Protein AF-A0A0F9IXF4-F1 (afdb_monomer_lite)

Secondary structure (DSSP, 8-state):
-HHHHHHHHHHHHHHHHHHHHHHIIIIIHHHHHHHHHHHHHTTS-------PPPPHHHHHHHHHHHHTTHHHH------SSTTHHHHHSSPPPTTTTTT-SS----S--SS---TT-TTTS-HHHHHHHHH-

InterPro domains:
  IPR003468 Cytochrome c oxidase, monohaem subunit/FixO [PF02433] (18-131)
  IPR036909 Cytochrome c-like domain superfamily [G3DSA:1.10.760.10] (47-132)
  IPR036909 Cytochrome c-like domain superfamily [SSF46626] (17-131)

Sequence (132 aa):
MLIEKYCTPFIFIAGIGFFVLAFITMCVIPSIQVRITDSTITNINEEEVSVPDYTELQKRGMRVYINEACWQCHTQFIRPVAGEEKRWGPISQAGEKSWDKPHLFGTRRVGPDLSREGGTRTDGWHYAHLYS

Radius of gyration: 26.22 Å; chains: 1; bounding box: 58×31×80 Å

pLDDT: mean 86.78, std 13.08, range [47.03, 97.44]

Structure (mmCIF, N/CA/C/O backbone):
data_AF-A0A0F9IXF4-F1
#
_entry.id   AF-A0A0F9IXF4-F1
#
loop_
_atom_site.group_PDB
_atom_site.id
_atom_site.type_symbol
_atom_site.label_atom_id
_atom_site.label_alt_id
_atom_site.label_comp_id
_atom_site.label_asym_id
_atom_site.label_entity_id
_atom_site.label_seq_id
_atom_site.pdbx_PDB_ins_code
_atom_site.Cartn_x
_atom_site.Cartn_y
_atom_site.Cartn_z
_atom_site.occupancy
_atom_site.B_iso_or_equiv
_atom_site.auth_seq_id
_atom_site.auth_comp_id
_atom_site.auth_asym_id
_atom_site.auth_atom_id
_atom_site.pdbx_PDB_model_num
ATOM 1 N N . MET A 1 1 ? 31.969 -21.508 -59.240 1.00 58.94 1 MET A N 1
ATOM 2 C CA . MET A 1 1 ? 33.152 -20.948 -58.543 1.00 58.94 1 MET A CA 1
ATOM 3 C C . MET A 1 1 ? 33.047 -19.457 -58.185 1.00 58.94 1 MET A C 1
ATOM 5 O O . MET A 1 1 ? 33.602 -19.080 -57.166 1.00 58.94 1 MET A O 1
ATOM 9 N N . LEU A 1 2 ? 32.362 -18.593 -58.956 1.00 58.91 2 LEU A N 1
ATOM 10 C CA . LEU A 1 2 ? 32.144 -17.183 -58.557 1.00 58.91 2 LEU A CA 1
ATOM 11 C C . LEU A 1 2 ? 31.059 -17.025 -57.474 1.00 58.91 2 LEU A C 1
ATOM 13 O O . LEU A 1 2 ? 31.229 -16.230 -56.562 1.00 58.91 2 LEU A O 1
ATOM 17 N N . ILE A 1 3 ? 29.994 -17.831 -57.519 1.00 62.81 3 ILE A N 1
ATOM 18 C CA . ILE A 1 3 ? 28.870 -17.760 -56.566 1.00 62.81 3 ILE A CA 1
ATOM 19 C C . ILE A 1 3 ? 29.322 -18.043 -55.122 1.00 62.81 3 ILE A C 1
ATOM 21 O O . ILE A 1 3 ? 28.994 -17.279 -54.221 1.00 62.81 3 ILE A O 1
ATOM 25 N N . GLU A 1 4 ? 30.149 -19.066 -54.892 1.00 62.50 4 GLU A N 1
ATOM 26 C CA . GLU A 1 4 ? 30.675 -19.384 -53.552 1.00 62.50 4 GLU A CA 1
ATOM 27 C C . GLU A 1 4 ? 31.606 -18.294 -52.995 1.00 62.50 4 GLU A C 1
ATOM 29 O O . GLU A 1 4 ? 31.602 -18.036 -51.794 1.00 62.50 4 GLU A O 1
ATOM 34 N N . LYS A 1 5 ? 32.357 -17.585 -53.850 1.00 68.69 5 LYS A N 1
ATOM 35 C CA . LYS A 1 5 ? 33.268 -16.518 -53.403 1.00 68.69 5 LYS A CA 1
ATOM 36 C C . LYS A 1 5 ? 32.544 -15.304 -52.822 1.00 68.69 5 LYS A C 1
ATOM 38 O O . LYS A 1 5 ? 33.118 -14.635 -51.972 1.00 68.69 5 LYS A O 1
ATOM 43 N N . TYR A 1 6 ? 31.310 -15.032 -53.247 1.00 72.81 6 TYR A N 1
ATOM 44 C CA . TYR A 1 6 ? 30.520 -13.894 -52.757 1.00 72.81 6 TYR A CA 1
ATOM 45 C C . TYR A 1 6 ? 29.415 -14.308 -51.776 1.00 72.81 6 TYR A C 1
ATOM 47 O O . TYR A 1 6 ? 29.118 -13.562 -50.849 1.00 72.81 6 TYR A O 1
ATOM 55 N N . CYS A 1 7 ? 28.846 -15.508 -51.926 1.00 73.38 7 CYS A N 1
ATOM 56 C CA . CYS A 1 7 ? 27.772 -16.008 -51.064 1.00 73.38 7 CYS A CA 1
ATOM 57 C C . CYS A 1 7 ? 28.261 -16.304 -49.636 1.00 73.38 7 CYS A C 1
ATOM 59 O O . CYS A 1 7 ? 27.633 -15.898 -48.662 1.00 73.38 7 CYS A O 1
ATOM 61 N N . THR A 1 8 ? 29.427 -16.938 -49.496 1.00 75.50 8 THR A N 1
ATOM 62 C CA . THR A 1 8 ? 29.989 -17.295 -48.184 1.00 75.50 8 THR A CA 1
ATOM 63 C C . THR A 1 8 ? 30.307 -16.069 -47.313 1.00 75.50 8 THR A C 1
ATOM 65 O O . THR A 1 8 ? 29.793 -16.002 -46.196 1.00 75.50 8 THR A O 1
ATOM 68 N N . PRO A 1 9 ? 31.069 -15.054 -47.777 1.00 80.88 9 PRO A N 1
ATOM 69 C CA . PRO A 1 9 ? 31.318 -13.862 -46.963 1.00 80.88 9 PRO A CA 1
ATOM 70 C C . PRO A 1 9 ? 30.036 -13.069 -46.682 1.00 80.88 9 PRO A C 1
ATOM 72 O O . PRO A 1 9 ? 29.896 -12.516 -45.596 1.00 80.88 9 PRO A O 1
ATOM 75 N N . PHE A 1 10 ? 29.071 -13.062 -47.608 1.00 85.69 10 PHE A N 1
ATOM 76 C CA . PHE A 1 10 ? 27.778 -12.415 -47.393 1.00 85.69 10 PHE A CA 1
ATOM 77 C C . PHE A 1 10 ? 26.982 -13.068 -46.252 1.00 85.69 10 PHE A C 1
ATOM 79 O O . PHE A 1 10 ? 26.490 -12.363 -45.372 1.00 85.69 10 PHE A O 1
ATOM 86 N N . ILE A 1 11 ? 26.910 -14.403 -46.210 1.00 86.50 11 ILE A N 1
ATOM 87 C CA . ILE A 1 11 ? 26.235 -15.141 -45.129 1.00 86.50 11 ILE A CA 1
ATOM 88 C C . ILE A 1 11 ? 26.932 -14.907 -43.783 1.00 86.50 11 ILE A C 1
ATOM 90 O O . ILE A 1 11 ? 26.256 -14.699 -42.778 1.00 86.50 11 ILE A O 1
ATOM 94 N N . PHE A 1 12 ? 28.267 -14.882 -43.751 1.00 88.62 12 PHE A N 1
ATOM 95 C CA . PHE A 1 12 ? 29.014 -14.594 -42.522 1.00 88.62 12 PHE A CA 1
ATOM 96 C C . PHE A 1 12 ? 28.763 -13.172 -42.002 1.00 88.62 12 PHE A C 1
ATOM 98 O O . PHE A 1 12 ? 28.525 -12.992 -40.809 1.00 88.62 12 PHE A O 1
ATOM 105 N N . ILE A 1 13 ? 28.759 -12.168 -42.885 1.00 90.88 13 ILE A N 1
ATOM 106 C CA . ILE A 1 13 ? 28.468 -10.774 -42.514 1.00 90.88 13 ILE A CA 1
ATOM 107 C C . ILE A 1 13 ? 27.026 -10.640 -42.015 1.00 90.88 13 ILE A C 1
ATOM 109 O O . ILE A 1 13 ? 26.793 -10.019 -40.977 1.00 90.88 13 ILE A O 1
ATOM 113 N N . ALA A 1 14 ? 26.065 -11.259 -42.705 1.00 91.19 14 ALA A N 1
ATOM 114 C CA . ALA A 1 14 ? 24.672 -11.273 -42.273 1.00 91.19 14 ALA A CA 1
ATOM 115 C C . ALA A 1 14 ? 24.514 -11.961 -40.906 1.00 91.19 14 ALA A C 1
ATOM 117 O O . ALA A 1 14 ? 23.843 -11.427 -40.028 1.00 91.19 1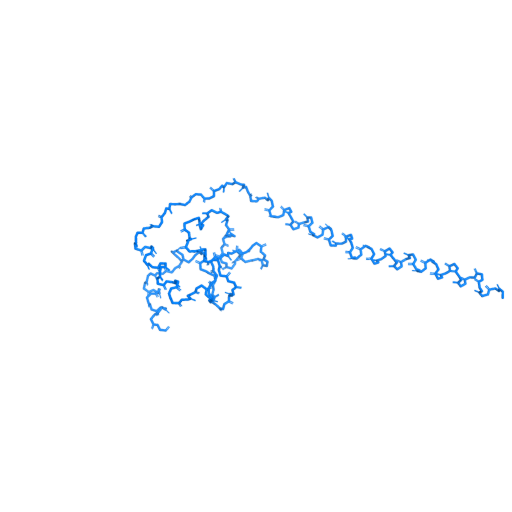4 ALA A O 1
ATOM 118 N N . GLY A 1 15 ? 25.181 -13.099 -40.688 1.00 93.31 15 GLY A N 1
ATOM 119 C CA . GLY A 1 15 ? 25.160 -13.830 -39.420 1.00 93.31 15 GLY A CA 1
ATOM 120 C C . GLY A 1 15 ? 25.712 -13.016 -38.248 1.00 93.31 15 GLY A C 1
ATOM 121 O O . GLY A 1 15 ? 25.072 -12.946 -37.200 1.00 93.31 15 GLY A O 1
ATOM 122 N N . ILE A 1 16 ? 26.848 -12.335 -38.436 1.00 95.25 16 ILE A N 1
ATOM 123 C CA . ILE A 1 16 ? 27.403 -11.420 -37.426 1.00 95.25 16 ILE A CA 1
ATOM 124 C C . ILE A 1 16 ? 26.436 -10.256 -37.176 1.00 95.25 16 ILE A C 1
ATOM 126 O O . ILE A 1 16 ? 26.182 -9.912 -36.024 1.00 95.25 16 ILE A O 1
ATOM 130 N N . GLY A 1 17 ? 25.847 -9.687 -38.231 1.00 94.25 17 GLY A N 1
ATOM 131 C CA . GLY A 1 17 ? 24.860 -8.612 -38.117 1.00 94.25 17 GLY A CA 1
ATOM 132 C C . GLY A 1 17 ? 23.635 -9.012 -37.290 1.00 94.25 17 GLY A C 1
ATOM 133 O O . GLY A 1 17 ? 23.255 -8.293 -36.365 1.00 94.25 17 GLY A O 1
ATOM 134 N N . PHE A 1 18 ? 23.053 -10.183 -37.560 1.00 96.06 18 PHE A N 1
ATOM 135 C CA . PHE A 1 18 ? 21.920 -10.702 -36.790 1.00 96.06 18 PHE A CA 1
ATOM 136 C C . PHE A 1 18 ? 22.299 -11.044 -35.348 1.00 96.06 18 PHE A C 1
ATOM 138 O O . PHE A 1 18 ? 21.515 -10.770 -34.442 1.00 96.06 18 PHE A O 1
ATOM 145 N N . PHE A 1 19 ? 23.500 -11.581 -35.113 1.00 95.75 19 PHE A N 1
ATOM 146 C CA . PHE A 1 19 ? 23.991 -11.845 -33.761 1.00 95.75 19 PHE A CA 1
ATOM 147 C C . PHE A 1 19 ? 24.148 -10.552 -32.949 1.00 95.75 19 PHE A C 1
ATOM 149 O O . PHE A 1 19 ? 23.676 -10.478 -31.817 1.00 95.75 19 PHE A O 1
ATOM 156 N N . VAL A 1 20 ? 24.748 -9.509 -33.534 1.00 96.69 20 VAL A N 1
ATOM 157 C CA . VAL A 1 20 ? 24.904 -8.200 -32.878 1.00 96.69 20 VAL A CA 1
ATOM 158 C C . VAL A 1 20 ? 23.541 -7.569 -32.592 1.00 96.69 20 VAL A C 1
ATOM 160 O O . VAL A 1 20 ? 23.312 -7.095 -31.481 1.00 96.69 20 VAL A O 1
ATOM 163 N N . LEU A 1 21 ? 22.607 -7.610 -33.546 1.00 95.62 21 LEU A N 1
ATOM 164 C CA . LEU A 1 21 ? 21.247 -7.104 -33.347 1.00 95.62 21 LEU A CA 1
ATOM 165 C C . LEU A 1 21 ? 20.516 -7.855 -32.220 1.00 95.62 21 LEU A C 1
ATOM 167 O O . LEU A 1 21 ? 19.907 -7.229 -31.349 1.00 95.62 21 LEU A O 1
ATOM 171 N N . ALA A 1 22 ? 20.602 -9.187 -32.201 1.00 95.06 22 ALA A N 1
ATOM 172 C CA . ALA A 1 22 ? 20.013 -10.013 -31.150 1.00 95.06 22 ALA A CA 1
ATOM 173 C C . ALA A 1 22 ? 20.632 -9.704 -29.777 1.00 95.06 22 ALA A C 1
ATOM 175 O O . ALA A 1 22 ? 19.908 -9.513 -28.804 1.00 95.06 22 ALA A O 1
ATOM 176 N N . PHE A 1 23 ? 21.958 -9.569 -29.698 1.00 96.38 23 PHE A N 1
ATOM 177 C CA . PHE A 1 23 ? 22.652 -9.221 -28.459 1.00 96.38 23 PHE A CA 1
ATOM 178 C C . PHE A 1 23 ? 22.263 -7.828 -27.944 1.00 96.38 23 PHE A C 1
ATOM 180 O O . PHE A 1 23 ? 22.010 -7.649 -26.753 1.00 96.38 23 PHE A O 1
ATOM 187 N N . ILE A 1 24 ? 22.151 -6.833 -28.827 1.00 96.44 24 ILE A N 1
ATOM 188 C CA . ILE A 1 24 ? 21.721 -5.485 -28.434 1.00 96.44 24 ILE A CA 1
ATOM 189 C C . ILE A 1 24 ? 20.291 -5.521 -27.887 1.00 96.44 24 ILE A C 1
ATOM 191 O O . ILE A 1 24 ? 20.033 -5.007 -26.799 1.00 96.44 24 ILE A O 1
ATOM 195 N N . THR A 1 25 ? 19.369 -6.151 -28.615 1.00 94.81 25 THR A N 1
ATOM 196 C CA . THR A 1 25 ? 17.948 -6.175 -28.242 1.00 94.81 25 THR A CA 1
ATOM 197 C C . THR A 1 25 ? 17.663 -6.995 -26.986 1.00 94.81 25 THR A C 1
ATOM 199 O O . THR A 1 25 ? 16.823 -6.584 -26.193 1.00 94.81 25 THR A O 1
ATOM 202 N N . MET A 1 26 ? 18.368 -8.111 -26.774 1.00 93.25 26 MET A N 1
ATOM 203 C CA . MET A 1 26 ? 18.111 -9.027 -25.654 1.00 93.25 26 MET A CA 1
ATOM 204 C C . MET A 1 26 ? 19.003 -8.790 -24.435 1.00 93.25 26 MET A C 1
ATOM 206 O O . MET A 1 26 ? 18.591 -9.101 -23.322 1.00 93.25 26 MET A O 1
ATOM 210 N N . CYS A 1 27 ? 20.209 -8.241 -24.604 1.00 92.88 27 CYS A N 1
ATOM 211 C CA . CYS A 1 27 ? 21.124 -7.999 -23.486 1.00 92.88 27 CYS A CA 1
ATOM 212 C C . CYS A 1 27 ? 21.266 -6.510 -23.175 1.00 92.88 27 CYS A C 1
ATOM 214 O O . CYS A 1 27 ? 21.085 -6.109 -22.026 1.00 92.88 27 CYS A O 1
ATOM 216 N N . VAL A 1 28 ? 21.577 -5.677 -24.172 1.00 93.56 28 VAL A N 1
ATOM 217 C CA . VAL A 1 28 ? 21.927 -4.266 -23.930 1.00 93.56 28 VAL A CA 1
ATOM 218 C C . VAL A 1 28 ? 20.700 -3.437 -23.546 1.00 93.56 28 VAL A C 1
ATOM 220 O O . VAL A 1 28 ? 20.735 -2.751 -22.526 1.00 93.56 28 VAL A O 1
ATOM 223 N N . ILE A 1 29 ? 19.607 -3.523 -24.313 1.00 92.25 29 ILE A N 1
ATOM 224 C CA . ILE A 1 29 ? 18.388 -2.741 -24.050 1.00 92.25 29 ILE A CA 1
ATOM 225 C C . ILE A 1 29 ? 17.788 -3.083 -22.672 1.00 92.25 29 ILE A C 1
ATOM 227 O O . ILE A 1 29 ? 17.612 -2.152 -21.880 1.00 92.25 29 ILE A O 1
ATOM 231 N N . PRO A 1 30 ? 17.563 -4.364 -22.308 1.00 89.62 30 PRO A N 1
ATOM 232 C CA . PRO A 1 30 ? 17.035 -4.701 -20.987 1.00 89.62 30 PRO A CA 1
ATOM 233 C C . PRO A 1 30 ? 17.977 -4.287 -19.853 1.00 89.62 30 PRO A C 1
ATOM 235 O O . PRO A 1 30 ? 17.517 -3.774 -18.838 1.00 89.62 30 PRO A O 1
ATOM 238 N N . SER A 1 31 ? 19.299 -4.418 -20.032 1.00 86.69 31 SER A N 1
ATOM 239 C CA . SER A 1 31 ? 20.276 -3.992 -19.016 1.00 86.69 31 SER A CA 1
ATOM 240 C C . SER A 1 31 ? 20.216 -2.489 -18.734 1.00 86.69 31 SER A C 1
ATOM 242 O O . SER A 1 31 ? 20.403 -2.069 -17.594 1.00 86.69 31 SER A O 1
ATOM 244 N N . ILE A 1 32 ? 19.963 -1.666 -19.756 1.00 86.56 32 ILE A N 1
ATOM 245 C CA . ILE A 1 32 ? 19.778 -0.219 -19.583 1.00 86.56 32 ILE A CA 1
ATOM 246 C C . ILE A 1 32 ? 18.439 0.067 -18.893 1.00 86.56 32 ILE A C 1
ATOM 248 O O . ILE A 1 32 ? 18.397 0.873 -17.967 1.00 86.56 32 ILE A O 1
ATOM 252 N N . GLN A 1 33 ? 17.361 -0.609 -19.300 1.00 79.06 33 GLN A N 1
ATOM 253 C CA . GLN A 1 33 ? 16.034 -0.433 -18.701 1.00 79.06 33 GLN A CA 1
ATOM 254 C C . GLN A 1 33 ? 16.025 -0.774 -17.204 1.00 79.06 33 GLN A C 1
ATOM 256 O O . GLN A 1 33 ? 15.509 0.013 -16.414 1.00 79.06 33 GLN A O 1
ATOM 261 N N . VAL A 1 34 ? 16.661 -1.880 -16.801 1.00 76.50 34 VAL A N 1
ATOM 262 C CA . VAL A 1 34 ? 16.776 -2.278 -15.386 1.00 76.50 34 VAL A CA 1
ATOM 263 C C . VAL A 1 34 ? 17.528 -1.225 -14.571 1.00 76.50 34 VAL A C 1
ATOM 265 O O . VAL A 1 34 ? 17.048 -0.815 -13.522 1.00 76.50 34 VAL A O 1
ATOM 268 N N . ARG A 1 35 ? 18.651 -0.700 -15.081 1.00 69.25 35 ARG A N 1
ATOM 269 C CA . ARG A 1 35 ? 19.423 0.353 -14.391 1.00 69.25 35 ARG A CA 1
ATOM 270 C C . ARG A 1 35 ? 18.607 1.623 -14.146 1.00 69.25 35 ARG A C 1
ATOM 272 O O . ARG A 1 35 ? 18.774 2.270 -13.115 1.00 69.25 35 ARG A O 1
ATOM 279 N N . ILE A 1 36 ? 17.735 1.983 -15.087 1.00 63.94 36 ILE A N 1
ATOM 280 C CA . ILE A 1 36 ? 16.832 3.129 -14.936 1.00 63.94 36 ILE A CA 1
ATOM 281 C C . ILE A 1 36 ? 15.809 2.842 -13.826 1.00 63.94 36 ILE A C 1
ATOM 283 O O . ILE A 1 36 ? 15.614 3.687 -12.955 1.00 63.94 36 ILE A O 1
ATOM 287 N N . THR A 1 37 ? 15.214 1.646 -13.804 1.00 58.16 37 THR A N 1
ATOM 288 C CA . THR A 1 37 ? 14.256 1.232 -12.764 1.00 58.16 37 THR A CA 1
ATOM 289 C C . THR A 1 37 ? 14.885 1.149 -11.370 1.00 58.16 37 THR A C 1
ATOM 291 O O . THR A 1 37 ? 14.280 1.617 -10.405 1.00 58.16 37 THR A O 1
ATOM 294 N N . ASP A 1 38 ? 16.110 0.640 -11.244 1.00 55.34 38 ASP A N 1
ATOM 295 C CA . ASP A 1 38 ? 16.793 0.562 -9.947 1.00 55.34 38 ASP A CA 1
ATOM 296 C C . ASP A 1 38 ? 17.054 1.956 -9.368 1.00 55.34 38 ASP A C 1
ATOM 298 O O . ASP A 1 38 ? 16.808 2.194 -8.187 1.00 55.34 38 ASP A O 1
ATOM 302 N N . SER A 1 39 ? 17.450 2.919 -10.209 1.00 55.91 39 SER A N 1
ATOM 303 C CA . SER A 1 39 ? 17.700 4.293 -9.759 1.0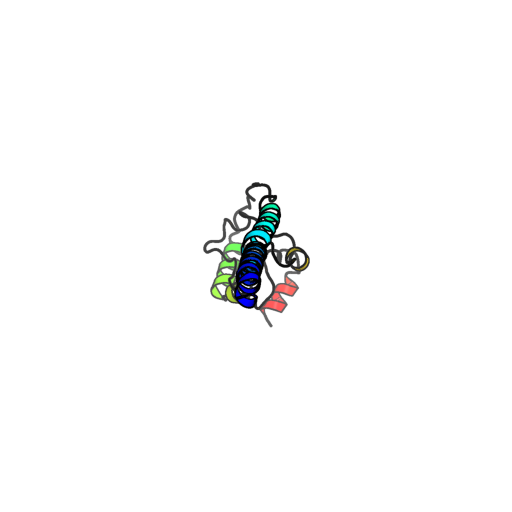0 55.91 39 SER A CA 1
ATOM 304 C C . SER A 1 39 ? 16.445 4.991 -9.216 1.00 55.91 39 SER A C 1
ATOM 306 O O . SER A 1 39 ? 16.542 5.831 -8.325 1.00 55.91 39 SER A O 1
ATOM 308 N N . THR A 1 40 ? 15.249 4.623 -9.684 1.00 54.44 40 THR A N 1
ATOM 309 C CA . THR A 1 40 ? 13.990 5.101 -9.091 1.00 54.44 40 THR A CA 1
ATOM 310 C C . THR A 1 40 ? 13.665 4.447 -7.747 1.00 54.44 40 THR A C 1
ATOM 312 O O . THR A 1 40 ? 12.994 5.074 -6.932 1.00 54.44 40 THR A O 1
ATOM 315 N N . ILE A 1 41 ? 14.147 3.227 -7.486 1.00 53.12 41 ILE A N 1
ATOM 316 C CA . ILE A 1 41 ? 13.869 2.489 -6.244 1.00 53.12 41 ILE A CA 1
ATOM 317 C C . ILE A 1 41 ? 14.865 2.860 -5.138 1.00 53.12 41 ILE A C 1
ATOM 319 O O . ILE A 1 41 ? 14.484 2.884 -3.980 1.00 53.12 41 ILE A O 1
ATOM 323 N N . THR A 1 42 ? 16.117 3.204 -5.444 1.00 49.12 42 THR A N 1
ATOM 324 C CA . THR A 1 42 ? 17.135 3.492 -4.408 1.00 49.12 42 THR A CA 1
ATOM 325 C C . THR A 1 42 ? 17.102 4.921 -3.850 1.00 49.12 42 THR A C 1
ATOM 327 O O . THR A 1 42 ? 17.888 5.239 -2.966 1.00 49.12 42 THR A O 1
ATOM 330 N N . ASN A 1 43 ? 16.236 5.801 -4.364 1.00 47.03 43 ASN A N 1
ATOM 331 C CA . ASN A 1 43 ? 16.084 7.183 -3.876 1.00 47.03 43 ASN A CA 1
ATOM 332 C C . ASN A 1 43 ? 15.014 7.341 -2.776 1.00 47.03 43 ASN A C 1
ATOM 334 O O . ASN A 1 43 ? 14.732 8.461 -2.350 1.00 47.03 43 ASN A O 1
ATOM 338 N N . ILE A 1 44 ? 14.410 6.250 -2.296 1.00 55.66 44 ILE A N 1
ATOM 339 C CA . ILE A 1 44 ? 13.730 6.261 -0.995 1.00 55.66 44 ILE A CA 1
ATOM 340 C C . ILE A 1 44 ? 14.823 6.224 0.067 1.00 55.66 44 ILE A C 1
ATOM 342 O O . ILE A 1 44 ? 15.464 5.197 0.268 1.00 55.66 44 ILE A O 1
ATOM 346 N N . ASN A 1 45 ? 15.068 7.377 0.688 1.00 51.72 45 ASN A N 1
ATOM 347 C CA . ASN A 1 45 ? 15.904 7.488 1.875 1.00 51.72 45 ASN A CA 1
ATOM 348 C C . ASN A 1 45 ? 15.538 6.350 2.842 1.00 51.72 45 ASN A C 1
ATOM 350 O O . ASN A 1 45 ? 14.359 6.152 3.127 1.00 51.72 45 ASN A O 1
ATOM 354 N N . GLU A 1 46 ? 16.538 5.612 3.321 1.00 55.78 46 GLU A N 1
ATOM 355 C CA . GLU A 1 46 ? 16.441 4.579 4.365 1.00 55.78 46 GLU A CA 1
ATOM 356 C C . GLU A 1 46 ? 16.075 5.200 5.732 1.00 55.78 46 GLU A C 1
ATOM 358 O O . GLU A 1 46 ? 16.713 4.965 6.754 1.00 55.78 46 GLU A O 1
ATOM 363 N N . GLU A 1 47 ? 15.058 6.057 5.770 1.00 56.41 47 GLU A N 1
ATOM 364 C CA . GLU A 1 47 ? 14.436 6.487 7.009 1.00 56.41 47 GLU A CA 1
ATOM 365 C C . GLU A 1 47 ? 13.381 5.436 7.352 1.00 56.41 47 GLU A C 1
ATOM 367 O O . GLU A 1 47 ? 12.322 5.356 6.730 1.00 56.41 47 GLU A O 1
ATOM 372 N N . GLU A 1 48 ? 13.719 4.555 8.293 1.00 64.56 48 GLU A N 1
ATOM 373 C CA . GLU A 1 48 ? 12.798 3.543 8.794 1.00 64.56 48 GLU A CA 1
ATOM 374 C C . GLU A 1 48 ? 11.556 4.248 9.354 1.00 64.56 48 GLU A C 1
ATOM 376 O O . GLU A 1 48 ? 11.610 4.913 10.393 1.00 64.56 48 GLU A O 1
ATOM 381 N N . VAL A 1 49 ? 10.430 4.140 8.640 1.00 75.00 49 VAL A N 1
ATOM 382 C CA . VAL A 1 49 ? 9.177 4.766 9.057 1.00 75.00 49 VAL A CA 1
ATOM 383 C C . VAL A 1 49 ? 8.706 4.078 10.334 1.00 75.00 49 VAL A C 1
ATOM 385 O O . VAL A 1 49 ? 8.154 2.978 10.307 1.00 75.00 49 VAL A O 1
ATOM 388 N N . SER A 1 50 ? 8.937 4.740 11.465 1.00 81.06 50 SER A N 1
ATOM 389 C CA . SER A 1 50 ? 8.492 4.285 12.778 1.00 81.06 50 SER A CA 1
ATOM 390 C C . SER A 1 50 ? 7.080 4.793 13.048 1.00 81.06 50 SER A C 1
ATOM 392 O O . SER A 1 50 ? 6.833 5.999 13.121 1.00 81.06 50 SER A O 1
ATOM 394 N N . VAL A 1 51 ? 6.141 3.859 13.182 1.00 87.69 51 VAL A N 1
ATOM 395 C CA . VAL A 1 51 ? 4.737 4.141 13.500 1.00 87.69 51 VAL A CA 1
ATOM 396 C C . VAL A 1 51 ? 4.405 3.667 14.917 1.00 87.69 51 VAL A C 1
ATOM 398 O O . VAL A 1 51 ? 4.924 2.635 15.355 1.00 87.69 51 VAL A O 1
ATOM 401 N N . PRO A 1 52 ? 3.542 4.386 15.660 1.00 91.19 52 PRO A N 1
ATOM 402 C CA . PRO A 1 52 ? 3.055 3.903 16.947 1.00 91.19 52 PRO A CA 1
ATOM 403 C C . PRO A 1 52 ? 2.246 2.610 16.774 1.00 91.19 52 PRO A C 1
ATOM 405 O O . PRO A 1 52 ? 1.643 2.379 15.725 1.00 91.19 52 PRO A O 1
ATOM 408 N N . ASP A 1 53 ? 2.218 1.781 17.820 1.00 93.69 53 ASP A N 1
ATOM 409 C CA . ASP A 1 53 ? 1.377 0.580 17.838 1.00 93.69 53 ASP A CA 1
ATOM 410 C C . ASP A 1 53 ? -0.116 0.952 17.786 1.00 93.69 53 ASP A C 1
ATOM 412 O O . ASP A 1 53 ? -0.545 2.027 18.219 1.00 93.69 53 ASP A O 1
ATOM 416 N N . TYR A 1 54 ? -0.917 0.028 17.265 1.00 94.19 54 TYR A N 1
ATOM 417 C CA . TYR A 1 54 ? -2.360 0.154 17.182 1.00 94.19 54 TYR A CA 1
ATOM 418 C C . TYR A 1 54 ? -2.996 0.206 18.570 1.00 94.19 54 TYR A C 1
ATOM 420 O O . TYR A 1 54 ? -2.666 -0.561 19.478 1.00 94.19 54 TYR A O 1
ATOM 428 N N . THR A 1 55 ? -4.011 1.055 18.706 1.00 97.06 55 THR A N 1
ATOM 429 C CA . THR A 1 55 ? -4.904 1.017 19.867 1.00 97.06 55 THR A CA 1
ATOM 430 C C . THR A 1 55 ? -5.641 -0.324 19.940 1.00 97.06 55 THR A C 1
ATOM 432 O O . THR A 1 55 ? -5.856 -0.999 18.930 1.00 97.06 55 THR A O 1
ATOM 435 N N . GLU A 1 56 ? -6.117 -0.700 21.127 1.00 97.12 56 GLU A N 1
ATOM 436 C CA . GLU A 1 56 ? -6.881 -1.944 21.305 1.00 97.12 56 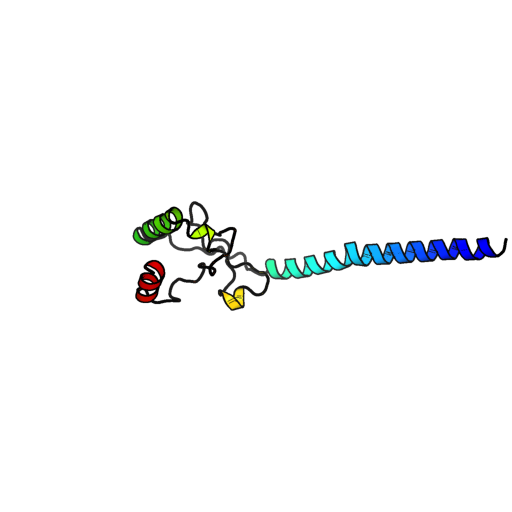GLU A CA 1
ATOM 437 C C . GLU A 1 56 ? -8.136 -2.013 20.421 1.00 97.12 56 GLU A C 1
ATOM 439 O O . GLU A 1 56 ? -8.499 -3.083 19.927 1.00 97.12 56 GLU A O 1
ATOM 444 N N . LEU A 1 57 ? -8.784 -0.872 20.162 1.00 97.31 57 LEU A N 1
ATOM 445 C CA . LEU A 1 57 ? -9.931 -0.812 19.259 1.00 97.31 57 LEU A CA 1
ATOM 446 C C . LEU A 1 57 ? -9.521 -1.081 17.804 1.00 97.31 57 LEU A C 1
ATOM 448 O O . LEU A 1 57 ? -10.184 -1.859 17.120 1.00 97.31 57 LEU A O 1
ATOM 452 N N . GLN A 1 58 ? -8.403 -0.511 17.347 1.00 95.75 58 GLN A N 1
ATOM 453 C CA . GLN A 1 58 ? -7.864 -0.772 16.009 1.00 95.75 58 GLN A CA 1
ATOM 454 C C . GLN A 1 58 ? -7.424 -2.231 15.851 1.00 95.75 58 GLN A C 1
ATOM 456 O O . GLN A 1 58 ? -7.736 -2.840 14.833 1.00 95.75 58 GLN A O 1
ATOM 461 N N . LYS A 1 59 ? -6.802 -2.842 16.869 1.00 96.12 59 LYS A N 1
ATOM 462 C CA . LYS A 1 59 ? -6.451 -4.276 16.859 1.00 96.12 59 LYS A CA 1
ATOM 463 C C . LYS A 1 59 ? -7.688 -5.169 16.731 1.00 96.12 59 LYS A C 1
ATOM 465 O O . LYS A 1 59 ? -7.672 -6.154 15.991 1.00 96.12 59 LYS A O 1
ATOM 470 N N . ARG A 1 60 ? -8.787 -4.820 17.412 1.00 97.12 60 ARG A N 1
ATOM 471 C CA . ARG A 1 60 ? -10.081 -5.507 17.249 1.00 97.12 60 ARG A CA 1
ATOM 472 C C . ARG A 1 60 ? -10.644 -5.320 15.840 1.00 97.12 60 ARG A C 1
ATOM 474 O O . ARG A 1 60 ? -11.058 -6.306 15.239 1.00 97.12 60 ARG A O 1
ATOM 481 N N . GLY A 1 61 ? -10.602 -4.101 15.302 1.00 96.12 61 GLY A N 1
ATOM 482 C CA . GLY A 1 61 ? -11.001 -3.815 13.920 1.00 96.12 61 GLY A CA 1
ATOM 483 C C . GLY A 1 61 ? -10.182 -4.602 12.894 1.00 96.12 61 GLY A C 1
ATOM 484 O O . GLY A 1 61 ? -10.745 -5.201 11.983 1.00 96.12 61 GLY A O 1
ATOM 485 N N . MET A 1 62 ? -8.867 -4.708 13.093 1.00 95.50 62 MET A N 1
ATOM 486 C CA . MET A 1 62 ? -7.978 -5.510 12.249 1.00 95.50 62 MET A CA 1
ATOM 487 C C . MET A 1 62 ? -8.337 -6.999 12.293 1.00 95.50 62 MET A C 1
ATOM 489 O O . MET A 1 62 ? -8.326 -7.667 11.264 1.00 95.50 62 MET A O 1
ATOM 493 N N . ARG A 1 63 ? -8.726 -7.530 13.459 1.00 97.00 63 ARG A N 1
ATOM 494 C CA . ARG A 1 63 ? -9.211 -8.915 13.553 1.00 97.00 63 ARG A CA 1
ATOM 495 C C . ARG A 1 63 ? -10.485 -9.128 12.735 1.00 97.00 63 ARG A C 1
ATOM 497 O O . ARG A 1 63 ? -10.596 -10.157 12.080 1.00 97.00 63 ARG A O 1
ATOM 504 N N . VAL A 1 64 ? -11.413 -8.171 12.741 1.00 96.94 64 VAL A N 1
ATOM 505 C CA . VAL A 1 64 ? -12.608 -8.224 11.880 1.00 96.94 64 VAL A CA 1
ATOM 506 C C . VAL A 1 64 ? -12.202 -8.189 10.406 1.00 96.94 64 VAL A C 1
ATOM 508 O O . VAL A 1 64 ? -12.612 -9.060 9.653 1.00 96.94 64 VAL A O 1
ATOM 511 N N . TYR A 1 65 ? -11.314 -7.272 10.012 1.00 95.94 65 TYR A N 1
ATOM 512 C CA . TYR A 1 65 ? -10.790 -7.183 8.642 1.00 95.94 65 TYR A CA 1
ATOM 513 C C . TYR A 1 65 ? -10.167 -8.502 8.145 1.00 95.94 65 TYR A C 1
ATOM 515 O O . TYR A 1 65 ? -10.345 -8.893 6.989 1.00 95.94 65 TYR A O 1
ATOM 523 N N . ILE A 1 66 ? -9.448 -9.211 9.021 1.00 95.81 66 ILE A N 1
ATOM 524 C CA . ILE A 1 66 ? -8.868 -10.527 8.722 1.00 95.81 66 ILE A CA 1
ATOM 525 C C . ILE A 1 66 ? -9.956 -11.602 8.621 1.00 95.81 66 ILE A C 1
ATOM 527 O O . ILE A 1 66 ? -9.950 -12.374 7.661 1.00 95.81 66 ILE A O 1
ATOM 531 N N . ASN A 1 67 ? -10.874 -11.650 9.591 1.00 96.81 67 ASN A N 1
ATOM 532 C CA . ASN A 1 67 ? -11.922 -12.670 9.677 1.00 96.81 67 ASN A CA 1
ATOM 533 C C . ASN A 1 67 ? -12.925 -12.586 8.521 1.00 96.81 67 ASN A C 1
ATOM 535 O O . ASN A 1 67 ? -13.328 -13.619 7.999 1.00 96.81 67 ASN A O 1
ATOM 539 N N . GLU A 1 68 ? -13.261 -11.373 8.080 1.00 96.50 68 GLU A N 1
ATOM 540 C CA . GLU A 1 68 ? -14.127 -11.119 6.919 1.00 96.50 68 GLU A CA 1
ATOM 541 C C . GLU A 1 68 ? -13.363 -11.198 5.584 1.00 96.50 68 GLU A C 1
ATOM 543 O O . GLU A 1 68 ? -13.889 -10.867 4.523 1.00 96.50 68 GLU A O 1
ATOM 548 N N . ALA A 1 69 ? -12.096 -11.626 5.622 1.00 94.81 69 ALA A N 1
ATOM 549 C CA . ALA A 1 69 ? -11.235 -11.818 4.460 1.00 94.81 69 ALA A CA 1
ATOM 550 C C . ALA A 1 69 ? -11.120 -10.585 3.542 1.00 94.81 69 ALA A C 1
ATOM 552 O O . ALA A 1 69 ? -10.883 -10.721 2.340 1.00 94.81 69 ALA A O 1
ATOM 553 N N . CYS A 1 70 ? -11.213 -9.369 4.088 1.00 95.19 70 CYS A N 1
ATOM 554 C CA . CYS A 1 70 ? -11.146 -8.137 3.299 1.00 95.19 70 CYS A CA 1
ATOM 555 C C . CYS A 1 70 ? -9.837 -8.033 2.490 1.00 95.19 70 CYS A C 1
ATOM 557 O O . CYS A 1 70 ? -9.837 -7.545 1.358 1.00 95.19 70 CYS A O 1
ATOM 559 N N . TRP A 1 71 ? -8.739 -8.568 3.035 1.00 94.69 71 TRP A N 1
ATOM 560 C CA . TRP A 1 71 ? -7.408 -8.634 2.415 1.00 94.69 71 TRP A CA 1
ATOM 561 C C . TRP A 1 71 ? -7.341 -9.452 1.110 1.00 94.69 71 TRP A C 1
ATOM 563 O O . TRP A 1 71 ? -6.382 -9.324 0.349 1.00 94.69 71 TRP A O 1
ATOM 573 N N . GLN A 1 72 ? -8.339 -10.300 0.830 1.00 94.25 72 GLN A N 1
ATOM 574 C CA . GLN A 1 72 ? -8.432 -11.046 -0.434 1.00 94.25 72 GLN A CA 1
ATOM 575 C C . GLN A 1 72 ? -8.854 -10.154 -1.607 1.00 94.25 72 GLN A C 1
ATOM 577 O O . GLN A 1 72 ? -8.476 -10.399 -2.755 1.00 94.25 72 GLN A O 1
ATOM 582 N N . CYS A 1 73 ? -9.650 -9.122 -1.323 1.00 95.88 73 CYS A N 1
ATOM 583 C CA . CYS A 1 73 ? -10.169 -8.196 -2.325 1.00 95.88 73 CYS A CA 1
ATOM 584 C C . CYS A 1 73 ? -9.425 -6.859 -2.322 1.00 95.88 73 CYS A C 1
ATOM 586 O O . CYS A 1 73 ? -9.337 -6.221 -3.375 1.00 95.88 73 CYS A O 1
ATOM 588 N N . HIS A 1 74 ? -8.902 -6.447 -1.169 1.00 96.19 74 HIS A N 1
ATOM 589 C CA . HIS A 1 74 ? -8.261 -5.157 -0.959 1.00 96.19 74 HIS A CA 1
ATOM 590 C C . HIS A 1 74 ? -6.792 -5.321 -0.599 1.00 96.19 74 HIS A C 1
ATOM 592 O O . HIS A 1 74 ? -6.443 -6.019 0.350 1.00 96.19 74 HIS A O 1
ATOM 598 N N . THR A 1 75 ? -5.935 -4.618 -1.330 1.00 95.62 75 THR A N 1
ATOM 599 C CA . THR A 1 75 ? -4.513 -4.523 -1.004 1.00 95.62 75 THR A CA 1
ATOM 600 C C . THR A 1 75 ? -4.278 -3.428 0.031 1.00 95.62 75 THR A C 1
ATOM 602 O O . THR A 1 75 ? -5.015 -2.441 0.087 1.00 95.62 75 THR A O 1
ATOM 605 N N . GLN A 1 76 ? -3.235 -3.594 0.838 1.00 94.69 76 GLN A N 1
ATOM 606 C CA . GLN A 1 76 ? -2.705 -2.551 1.718 1.00 94.69 76 GLN A CA 1
ATOM 607 C C . GLN A 1 76 ? -1.216 -2.344 1.439 1.00 94.69 76 GLN A C 1
ATOM 609 O O . GLN A 1 76 ? -0.386 -2.350 2.351 1.00 94.69 76 GLN A O 1
ATOM 614 N N . PHE A 1 77 ? -0.895 -2.237 0.148 1.00 93.94 77 PHE A N 1
ATOM 615 C CA . PHE A 1 77 ? 0.443 -1.948 -0.336 1.00 93.94 77 PHE A CA 1
ATOM 616 C C . PHE A 1 77 ? 0.369 -1.233 -1.691 1.00 93.94 77 PHE A C 1
ATOM 618 O O . PHE A 1 77 ? 0.039 -1.834 -2.720 1.00 93.94 77 PHE A O 1
ATOM 625 N N . ILE A 1 78 ? 0.703 0.057 -1.691 1.00 93.69 78 ILE A N 1
ATOM 626 C CA . ILE A 1 78 ? 0.788 0.885 -2.895 1.00 93.69 78 ILE A CA 1
ATOM 627 C C . ILE A 1 78 ? 2.153 0.652 -3.531 1.00 93.69 78 ILE A C 1
ATOM 629 O O . ILE A 1 78 ? 3.188 0.947 -2.932 1.00 93.69 78 ILE A O 1
ATOM 633 N N . ARG A 1 79 ? 2.157 0.120 -4.754 1.00 90.50 79 ARG A N 1
ATOM 634 C CA . ARG A 1 79 ? 3.384 -0.323 -5.430 1.00 90.50 79 ARG A CA 1
ATOM 635 C C . ARG A 1 79 ? 4.054 0.831 -6.187 1.00 90.50 79 ARG A C 1
ATOM 637 O O . ARG A 1 79 ? 3.342 1.637 -6.780 1.00 90.50 79 ARG A O 1
ATOM 644 N N . PRO A 1 80 ? 5.397 0.863 -6.291 1.00 89.56 80 PRO A N 1
ATOM 645 C CA . PRO A 1 80 ? 6.140 1.859 -7.073 1.00 89.56 80 PRO A CA 1
ATOM 646 C C . PRO A 1 80 ? 6.104 1.560 -8.585 1.00 89.56 80 PRO A C 1
ATOM 648 O O . PRO A 1 80 ? 7.124 1.582 -9.267 1.00 89.56 80 PRO A O 1
ATOM 651 N N . VAL A 1 81 ? 4.939 1.195 -9.122 1.00 85.50 81 VAL A N 1
ATOM 652 C CA . VAL A 1 81 ? 4.771 0.819 -10.532 1.00 85.50 81 VAL A CA 1
ATOM 653 C C . VAL A 1 81 ? 3.501 1.441 -11.094 1.00 85.50 81 VAL A C 1
ATOM 655 O O . VAL A 1 81 ? 2.564 1.735 -10.359 1.00 85.50 81 VAL A O 1
ATOM 658 N N . ALA A 1 82 ? 3.450 1.606 -12.416 1.00 85.12 82 ALA A N 1
ATOM 659 C CA . ALA A 1 82 ? 2.247 2.010 -13.151 1.00 85.12 82 ALA A CA 1
ATOM 660 C C . ALA A 1 82 ? 1.566 3.315 -12.671 1.00 85.12 82 ALA A C 1
ATOM 662 O O . ALA A 1 82 ? 0.388 3.527 -12.958 1.00 85.12 82 ALA A O 1
ATOM 663 N N . GLY A 1 83 ? 2.285 4.199 -11.972 1.00 86.25 83 GLY A N 1
ATOM 664 C CA . GLY A 1 83 ? 1.738 5.468 -11.490 1.00 86.25 83 GLY A CA 1
ATOM 665 C C . GLY A 1 83 ? 0.685 5.315 -10.387 1.00 86.25 83 GLY A C 1
ATOM 666 O O . GLY A 1 83 ? -0.216 6.154 -10.292 1.00 86.25 83 GLY A O 1
ATOM 667 N N . GLU A 1 84 ? 0.732 4.231 -9.598 1.00 87.62 84 GLU A N 1
ATOM 668 C CA . GLU A 1 84 ? -0.222 3.991 -8.504 1.00 87.62 84 GLU A CA 1
ATOM 669 C C . GLU A 1 84 ? -0.263 5.143 -7.494 1.00 87.62 84 GLU A C 1
ATOM 671 O O . GLU A 1 84 ? -1.320 5.404 -6.913 1.00 87.62 84 GLU A O 1
ATOM 676 N N . GLU A 1 85 ? 0.834 5.889 -7.353 1.00 88.62 85 GLU A N 1
ATOM 677 C CA . GLU A 1 85 ? 0.931 7.012 -6.433 1.00 88.62 85 GLU A CA 1
ATOM 678 C C . GLU A 1 85 ? -0.071 8.131 -6.731 1.00 88.62 85 GLU A C 1
ATOM 680 O O . GLU A 1 85 ? -0.587 8.787 -5.827 1.00 88.62 85 GLU A O 1
ATOM 685 N N . LYS A 1 86 ? -0.418 8.307 -8.010 1.00 90.56 86 LYS A N 1
ATOM 686 C CA . LYS A 1 86 ? -1.411 9.298 -8.445 1.00 90.56 86 LYS A CA 1
ATOM 687 C C . LYS A 1 86 ? -2.836 8.877 -8.107 1.00 90.56 86 LYS A C 1
ATOM 689 O O . LYS A 1 86 ? -3.717 9.726 -8.026 1.00 90.56 86 LYS A O 1
ATOM 694 N N . ARG A 1 87 ? -3.076 7.571 -7.969 1.00 90.00 87 ARG A N 1
ATOM 695 C CA . ARG A 1 87 ? -4.410 7.009 -7.741 1.00 90.00 87 ARG A CA 1
ATOM 696 C C . ARG A 1 87 ? -4.708 6.813 -6.260 1.00 90.00 87 ARG A C 1
ATOM 698 O O . ARG A 1 87 ? -5.832 7.075 -5.846 1.00 90.00 87 ARG A O 1
ATOM 705 N N . TRP A 1 88 ? -3.731 6.327 -5.497 1.00 91.75 88 TRP A N 1
ATOM 706 C CA . TRP A 1 88 ? -3.922 5.901 -4.106 1.00 91.75 88 TRP A CA 1
ATOM 707 C C . TRP A 1 88 ? -3.141 6.742 -3.090 1.00 91.75 88 TRP A C 1
ATOM 709 O O . TRP A 1 88 ? -3.363 6.597 -1.892 1.00 91.75 88 TRP A O 1
ATOM 719 N N . GLY A 1 89 ? -2.255 7.632 -3.544 1.00 91.88 89 GLY A N 1
ATOM 720 C CA . GLY A 1 89 ? -1.385 8.432 -2.684 1.00 91.88 89 GLY A CA 1
ATOM 721 C C . GLY A 1 89 ? 0.031 7.856 -2.567 1.00 91.88 89 GLY A C 1
ATOM 722 O O . GLY A 1 89 ? 0.401 6.977 -3.336 1.00 91.88 89 GLY A O 1
ATOM 723 N N . PRO A 1 90 ? 0.856 8.345 -1.625 1.00 91.19 90 PRO A N 1
ATOM 724 C CA . PRO A 1 90 ? 2.276 7.999 -1.550 1.00 91.19 90 PRO A CA 1
ATOM 725 C C . PRO A 1 90 ? 2.538 6.489 -1.501 1.00 91.19 90 PRO A C 1
ATOM 727 O O . PRO A 1 90 ? 1.845 5.768 -0.776 1.00 91.19 90 PRO A O 1
ATOM 730 N N . ILE A 1 91 ? 3.568 6.051 -2.234 1.00 92.12 91 ILE A N 1
ATOM 731 C CA . ILE A 1 91 ? 4.047 4.659 -2.287 1.00 92.12 91 ILE A CA 1
ATOM 732 C C . ILE A 1 91 ? 4.265 4.133 -0.865 1.00 92.12 91 ILE A C 1
ATOM 734 O O . ILE A 1 91 ? 4.732 4.866 0.007 1.00 92.12 91 ILE A O 1
ATOM 738 N N . SER A 1 92 ? 3.904 2.871 -0.632 1.00 91.19 92 SER A N 1
ATOM 739 C CA . SER A 1 92 ? 4.089 2.228 0.667 1.00 91.19 92 SER A CA 1
ATOM 740 C C . SER A 1 92 ? 5.569 2.057 0.987 1.00 91.19 92 SER A C 1
ATOM 742 O O . SER A 1 92 ? 6.313 1.460 0.209 1.00 91.19 92 SER A O 1
ATOM 744 N N . GLN A 1 93 ? 5.979 2.564 2.146 1.00 88.94 93 GLN A N 1
ATOM 745 C CA . GLN A 1 93 ? 7.345 2.440 2.642 1.00 88.94 93 GLN A CA 1
ATOM 746 C C . GLN A 1 93 ? 7.498 1.239 3.578 1.00 88.94 93 GLN A C 1
ATOM 748 O O . GLN A 1 93 ? 6.542 0.776 4.211 1.00 88.94 93 GLN A O 1
ATOM 753 N N . ALA A 1 94 ? 8.729 0.738 3.683 1.00 83.44 94 ALA A N 1
ATOM 754 C CA . ALA A 1 94 ? 9.074 -0.232 4.711 1.00 83.44 94 ALA A CA 1
ATOM 755 C C . ALA A 1 94 ? 8.886 0.403 6.104 1.00 83.44 94 ALA A C 1
ATOM 757 O O . ALA A 1 94 ? 9.216 1.567 6.309 1.00 83.44 94 ALA A O 1
ATOM 758 N N . GLY A 1 95 ? 8.322 -0.348 7.053 1.00 86.12 95 GLY A N 1
ATOM 759 C CA . GLY A 1 95 ? 8.091 0.120 8.429 1.00 86.12 95 GLY A CA 1
ATOM 760 C C . GLY A 1 95 ? 6.673 0.626 8.725 1.00 86.12 95 GLY A C 1
ATOM 761 O O . GLY A 1 95 ? 6.182 0.395 9.830 1.00 86.12 95 GLY A O 1
ATOM 762 N N . GLU A 1 96 ? 5.941 1.157 7.732 1.00 89.62 96 GLU A N 1
ATOM 763 C CA . GLU A 1 96 ? 4.559 1.670 7.906 1.00 89.62 96 GLU A CA 1
ATOM 764 C C . GLU A 1 96 ? 3.578 0.640 8.489 1.00 89.62 96 GLU A C 1
ATOM 766 O O . GLU A 1 96 ? 2.562 0.982 9.091 1.00 89.62 96 GLU A O 1
ATOM 771 N N . LYS A 1 97 ? 3.877 -0.637 8.257 1.00 90.62 97 LYS A N 1
ATOM 772 C CA . LYS A 1 97 ? 3.057 -1.808 8.577 1.00 90.62 97 LYS A CA 1
ATOM 773 C C . LYS A 1 97 ? 3.788 -2.767 9.525 1.00 90.62 97 LYS A C 1
ATOM 775 O O . LYS A 1 97 ? 3.508 -3.961 9.548 1.00 90.62 97 LYS A O 1
ATOM 780 N N . SER A 1 98 ? 4.761 -2.263 10.285 1.00 90.31 98 SER A N 1
ATOM 781 C CA . SER A 1 98 ? 5.617 -3.056 11.185 1.00 90.31 98 SER A CA 1
ATOM 782 C C . SER A 1 98 ? 4.841 -3.814 12.274 1.00 90.31 98 SER A C 1
ATOM 784 O O . SER A 1 98 ? 5.269 -4.887 12.712 1.00 90.31 98 SER A O 1
ATOM 786 N N . TRP A 1 99 ? 3.674 -3.301 12.676 1.00 92.06 99 TRP A N 1
ATOM 787 C CA . TRP A 1 99 ? 2.794 -3.924 13.669 1.00 92.06 99 TRP A CA 1
ATOM 788 C C . TRP A 1 99 ? 1.774 -4.917 13.080 1.00 92.06 99 TRP A C 1
ATOM 790 O O . TRP A 1 99 ? 1.126 -5.633 13.849 1.00 92.06 99 TRP A O 1
ATOM 800 N N . ASP A 1 100 ? 1.657 -5.034 11.751 1.00 92.19 100 ASP A N 1
ATOM 801 C CA . ASP A 1 100 ? 0.711 -5.952 11.099 1.00 92.19 100 ASP A CA 1
ATOM 802 C C . ASP A 1 100 ? 1.219 -7.396 11.191 1.00 92.19 100 ASP A C 1
ATOM 804 O O . ASP A 1 100 ? 2.150 -7.812 10.494 1.00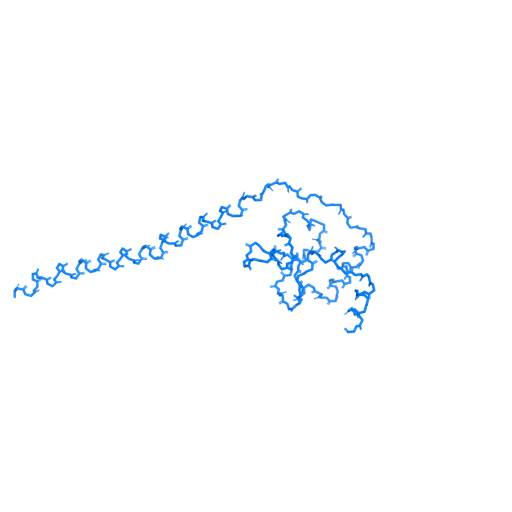 92.19 100 ASP A O 1
ATOM 808 N N . LYS A 1 101 ? 0.596 -8.184 12.072 1.00 90.38 101 LYS A N 1
ATOM 809 C CA . LYS A 1 101 ? 0.929 -9.598 12.292 1.00 90.38 101 LYS A CA 1
ATOM 810 C C . LYS A 1 101 ? -0.345 -10.454 12.222 1.00 90.38 101 LYS A C 1
ATOM 812 O O . LYS A 1 101 ? -1.125 -10.428 13.177 1.00 90.38 101 LYS A O 1
ATOM 817 N N . PRO A 1 102 ? -0.557 -11.243 11.148 1.00 90.88 102 PRO A N 1
ATOM 818 C CA . PRO A 1 102 ? 0.268 -11.338 9.933 1.00 90.88 102 PRO A CA 1
ATOM 819 C C . PRO A 1 102 ? 0.194 -10.065 9.070 1.00 90.88 102 PRO A C 1
ATOM 821 O O . PRO A 1 102 ? -0.721 -9.262 9.229 1.00 90.88 102 PRO A O 1
ATOM 824 N N . HIS A 1 103 ? 1.138 -9.900 8.138 1.00 91.75 103 HIS A N 1
ATOM 825 C CA . HIS A 1 103 ? 1.126 -8.777 7.195 1.00 91.75 103 HIS A CA 1
ATOM 826 C C . HIS A 1 103 ? -0.108 -8.831 6.272 1.00 91.75 103 HIS A C 1
ATOM 828 O O . HIS A 1 103 ? -0.531 -9.908 5.851 1.00 91.75 103 HIS A O 1
ATOM 834 N N . LEU A 1 104 ? -0.663 -7.665 5.915 1.00 93.62 104 LEU A N 1
ATOM 835 C CA . LEU A 1 104 ? -1.939 -7.543 5.184 1.00 93.62 104 LEU A CA 1
ATOM 836 C C . LEU A 1 104 ? -1.813 -6.861 3.812 1.00 93.62 104 LEU A C 1
ATOM 838 O O . LEU A 1 104 ? -2.752 -6.244 3.321 1.00 93.62 104 LEU A O 1
ATOM 842 N N . PHE A 1 105 ? -0.655 -6.974 3.160 1.00 92.44 105 PHE A N 1
ATOM 843 C CA . PHE A 1 105 ? -0.385 -6.297 1.879 1.00 92.44 105 PHE A CA 1
ATOM 844 C C . PHE A 1 105 ? -1.365 -6.670 0.754 1.00 92.44 105 PHE A C 1
ATOM 846 O O . PHE A 1 105 ? -1.610 -5.857 -0.137 1.00 92.44 105 PHE A O 1
ATOM 853 N N . GLY A 1 106 ? -1.975 -7.856 0.829 1.00 87.50 106 GLY A N 1
ATOM 854 C CA . GLY A 1 106 ? -2.879 -8.385 -0.189 1.00 87.50 106 GLY A CA 1
ATOM 855 C C . GLY A 1 106 ? -2.130 -8.864 -1.437 1.00 87.50 106 GLY A C 1
ATOM 856 O O . GLY A 1 106 ? -1.038 -8.403 -1.759 1.00 87.50 106 GLY A O 1
ATOM 857 N N . THR A 1 107 ? -2.706 -9.831 -2.147 1.00 87.38 107 THR A N 1
ATOM 858 C CA . THR A 1 107 ? -2.104 -10.432 -3.357 1.00 87.38 107 THR A CA 1
ATOM 859 C C . THR A 1 107 ? -2.917 -10.160 -4.619 1.00 87.38 107 THR A C 1
ATOM 861 O O . THR A 1 107 ? -2.415 -10.295 -5.735 1.00 87.38 107 THR A O 1
ATOM 864 N N . ARG A 1 108 ? -4.177 -9.751 -4.452 1.00 89.19 108 ARG A N 1
ATOM 865 C CA . ARG A 1 108 ? -5.131 -9.468 -5.518 1.00 89.19 108 ARG A CA 1
ATOM 866 C C . ARG A 1 108 ? -5.888 -8.188 -5.188 1.00 89.19 108 ARG A C 1
ATOM 868 O O . ARG A 1 108 ? -6.197 -7.921 -4.033 1.00 89.19 108 ARG A O 1
ATOM 875 N N . ARG A 1 109 ? -6.206 -7.413 -6.225 1.00 88.38 109 ARG A N 1
ATOM 876 C CA . ARG A 1 109 ? -6.957 -6.161 -6.118 1.00 88.38 109 ARG A CA 1
ATOM 877 C C . ARG A 1 109 ? -8.264 -6.288 -6.906 1.00 88.38 109 ARG A C 1
ATOM 879 O O . ARG A 1 109 ? -8.269 -6.130 -8.124 1.00 88.38 109 ARG A O 1
ATOM 886 N N . VAL A 1 110 ? -9.341 -6.662 -6.214 1.00 95.94 110 VAL A N 1
ATOM 887 C CA . VAL A 1 110 ? -10.722 -6.620 -6.738 1.00 95.94 110 VAL A CA 1
ATOM 888 C C . VAL A 1 110 ? -11.352 -5.269 -6.394 1.00 95.94 110 VAL A C 1
ATOM 890 O O . VAL A 1 110 ? -11.957 -4.639 -7.257 1.00 95.94 110 VAL A O 1
ATOM 893 N N . GLY A 1 111 ? -11.155 -4.810 -5.155 1.00 94.50 111 GLY A N 1
ATOM 894 C CA . GLY A 1 111 ? -11.512 -3.475 -4.681 1.00 94.50 111 GLY A CA 1
ATOM 895 C C . GLY A 1 111 ? -10.319 -2.507 -4.675 1.00 94.50 111 GLY A C 1
ATOM 896 O O . GLY A 1 111 ? -9.209 -2.895 -5.035 1.00 94.50 111 GLY A O 1
ATOM 897 N N . PRO A 1 112 ? -10.521 -1.232 -4.297 1.00 94.19 112 PRO A N 1
ATOM 898 C CA . PRO A 1 112 ? -9.445 -0.247 -4.157 1.00 94.19 112 PRO A CA 1
ATOM 899 C C . PRO A 1 112 ? -8.379 -0.654 -3.127 1.00 94.19 112 PRO A C 1
ATOM 901 O O . PRO A 1 112 ? -8.637 -1.467 -2.238 1.00 94.19 112 PRO A O 1
ATOM 904 N N . ASP A 1 113 ? -7.190 -0.058 -3.239 1.00 95.25 113 ASP A N 1
ATOM 905 C CA . ASP A 1 113 ? -6.159 -0.162 -2.201 1.00 95.25 113 ASP A CA 1
ATOM 906 C C . ASP A 1 113 ? -6.568 0.643 -0.958 1.00 95.25 113 ASP A C 1
ATOM 908 O O . ASP A 1 113 ? -7.084 1.750 -1.093 1.00 95.25 113 ASP A O 1
ATOM 912 N N . LEU A 1 114 ? -6.340 0.096 0.239 1.00 95.75 114 LEU A N 1
ATOM 913 C CA . LEU A 1 114 ? -6.764 0.697 1.509 1.00 95.75 114 LEU A CA 1
ATOM 914 C C . LEU A 1 114 ? -5.601 1.239 2.357 1.00 95.75 114 LEU A C 1
ATOM 916 O O . LEU A 1 114 ? -5.805 1.592 3.518 1.00 95.75 114 LEU A O 1
ATOM 920 N N . SER A 1 115 ? -4.379 1.327 1.820 1.00 94.31 115 SER A N 1
ATOM 921 C CA . SER A 1 115 ? -3.194 1.779 2.578 1.00 94.31 115 SER A CA 1
ATOM 922 C C . SER A 1 115 ? -3.294 3.222 3.079 1.00 94.31 115 SER A C 1
ATOM 924 O O . SER A 1 115 ? -2.565 3.603 3.995 1.00 94.31 115 SER A O 1
ATOM 926 N N . ARG A 1 116 ? -4.156 4.035 2.453 1.00 94.44 116 ARG A N 1
ATOM 927 C CA . ARG A 1 116 ? -4.332 5.477 2.711 1.00 94.44 116 ARG A CA 1
ATOM 928 C C . ARG A 1 116 ? -5.800 5.857 2.932 1.00 94.44 116 ARG A C 1
ATOM 930 O O . ARG A 1 116 ? -6.187 7.003 2.738 1.00 94.44 116 ARG A O 1
ATOM 937 N N . GLU A 1 117 ? -6.638 4.900 3.326 1.00 94.06 117 GLU A N 1
ATOM 938 C CA . GLU A 1 117 ? -8.069 5.166 3.529 1.00 94.06 117 GLU A CA 1
ATOM 939 C C . GLU A 1 117 ? -8.347 5.954 4.826 1.00 94.06 117 GLU A C 1
ATOM 941 O O . GLU A 1 117 ? -9.381 6.604 4.958 1.00 94.06 117 GLU A O 1
ATOM 946 N N . GLY A 1 118 ? -7.402 5.958 5.775 1.00 92.00 118 GLY A N 1
ATOM 947 C CA . GLY A 1 118 ? -7.533 6.681 7.041 1.00 92.00 118 GLY A CA 1
ATOM 948 C C . GLY A 1 118 ? -7.765 8.181 6.841 1.00 92.00 118 GLY A C 1
ATOM 949 O O . GLY A 1 118 ? -6.900 8.883 6.327 1.00 92.00 118 GLY A O 1
ATOM 950 N N . GLY A 1 119 ? -8.933 8.670 7.264 1.00 92.00 119 GLY A N 1
ATOM 951 C CA . GLY A 1 119 ? -9.324 10.079 7.138 1.00 92.00 119 GLY A CA 1
ATOM 952 C C . GLY A 1 119 ? -9.771 10.504 5.734 1.00 92.00 119 GLY A C 1
ATOM 953 O O . GLY A 1 119 ? -10.175 11.651 5.556 1.00 92.00 119 GLY A O 1
ATOM 954 N N . THR A 1 120 ? -9.749 9.602 4.747 1.00 93.50 120 THR A N 1
ATOM 955 C CA . THR A 1 120 ? -10.202 9.891 3.376 1.00 93.50 120 THR A CA 1
ATOM 956 C C . THR A 1 120 ? -11.728 9.974 3.284 1.00 93.50 120 THR A C 1
ATOM 958 O O . THR A 1 120 ? -12.267 10.746 2.485 1.00 93.50 120 THR A O 1
ATOM 961 N N . ARG A 1 121 ? -12.446 9.202 4.108 1.00 95.12 121 ARG A N 1
ATOM 962 C CA . ARG A 1 121 ? -13.912 9.188 4.188 1.00 95.12 121 ARG A CA 1
ATOM 963 C C . ARG A 1 121 ? -14.381 9.355 5.626 1.00 95.12 121 ARG A C 1
ATOM 965 O O . ARG A 1 121 ? -13.629 9.156 6.573 1.00 95.12 121 ARG A O 1
ATOM 972 N N . THR A 1 122 ? -15.635 9.775 5.779 1.00 97.44 122 THR A N 1
ATOM 973 C CA . THR A 1 122 ? -16.260 9.931 7.095 1.00 97.44 122 THR A CA 1
ATOM 974 C C . THR A 1 122 ? -16.657 8.573 7.664 1.00 97.44 122 THR A C 1
ATOM 976 O O . THR A 1 122 ? -17.012 7.658 6.918 1.00 97.44 122 THR A O 1
ATOM 979 N N . ASP A 1 123 ? -16.701 8.458 8.990 1.00 95.69 123 ASP A N 1
ATOM 980 C CA . ASP A 1 123 ? -17.159 7.233 9.656 1.00 95.69 123 ASP A CA 1
ATOM 981 C C . ASP A 1 123 ? -18.563 6.822 9.187 1.00 95.69 123 ASP A C 1
ATOM 983 O O . ASP A 1 123 ? -18.813 5.649 8.926 1.00 95.69 123 ASP A O 1
ATOM 987 N N . GLY A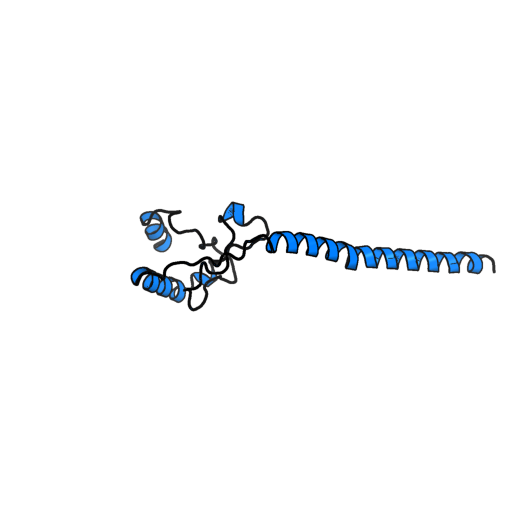 1 124 ? -19.470 7.788 8.990 1.00 97.00 124 GLY A N 1
ATOM 988 C CA . GLY A 1 124 ? -20.815 7.529 8.464 1.00 97.00 124 GLY A CA 1
ATOM 989 C C . GLY A 1 124 ? -20.813 6.911 7.062 1.00 97.00 124 GLY A C 1
ATOM 990 O O . GLY A 1 124 ? -21.637 6.043 6.776 1.00 97.00 124 GLY A O 1
ATOM 991 N N . TRP A 1 125 ? -19.860 7.300 6.207 1.00 96.94 125 TRP A N 1
ATOM 992 C CA . TRP A 1 125 ? -19.665 6.652 4.913 1.00 96.94 125 TRP A CA 1
ATOM 993 C C . TRP A 1 125 ? -19.172 5.214 5.087 1.00 96.94 125 TRP A C 1
ATOM 995 O O . TRP A 1 125 ? -19.725 4.322 4.453 1.00 96.94 125 TRP A O 1
ATOM 1005 N N . HIS A 1 126 ? -18.197 4.967 5.971 1.00 96.25 126 HIS A N 1
ATOM 1006 C CA . HIS A 1 126 ? -17.706 3.611 6.242 1.00 96.25 126 HIS A CA 1
ATOM 1007 C C . HIS A 1 126 ? -18.807 2.690 6.781 1.00 96.25 126 HIS A C 1
ATOM 1009 O O . HIS A 1 126 ? -18.927 1.561 6.311 1.00 96.25 126 HIS A O 1
ATOM 1015 N N . TYR A 1 127 ? -19.646 3.170 7.705 1.00 95.94 127 TYR A N 1
ATOM 1016 C CA . TYR A 1 127 ? -20.782 2.399 8.218 1.00 95.94 127 TYR A CA 1
ATOM 1017 C C . TYR A 1 127 ? -21.779 2.042 7.118 1.00 95.94 127 TYR A C 1
ATOM 1019 O O . TYR A 1 127 ? -22.151 0.878 6.993 1.00 95.94 127 TYR A O 1
ATOM 1027 N N . ALA A 1 128 ? -22.194 3.020 6.307 1.00 97.06 128 ALA A N 1
ATOM 1028 C CA . ALA A 1 128 ? -23.126 2.770 5.213 1.00 97.06 128 ALA A CA 1
ATOM 1029 C C . ALA A 1 128 ? -22.524 1.818 4.168 1.00 97.06 128 ALA A C 1
ATOM 1031 O O . ALA A 1 128 ? -23.189 0.882 3.741 1.00 97.06 128 ALA A O 1
ATOM 1032 N N . HIS A 1 129 ? -21.254 2.025 3.808 1.00 95.75 129 HIS A N 1
ATOM 1033 C CA . HIS A 1 129 ? -20.549 1.235 2.801 1.00 95.75 129 HIS A CA 1
ATOM 1034 C C . HIS A 1 129 ? -20.319 -0.224 3.214 1.00 95.75 129 HIS A C 1
ATOM 1036 O O . HIS A 1 129 ? -20.320 -1.093 2.353 1.00 95.75 129 HIS A O 1
ATOM 1042 N N . LEU A 1 130 ? -20.107 -0.499 4.505 1.00 95.75 130 LEU A N 1
ATOM 1043 C CA . LEU A 1 130 ? -19.916 -1.863 5.011 1.00 95.75 130 LEU A CA 1
ATOM 1044 C C . LEU A 1 130 ? -21.234 -2.590 5.303 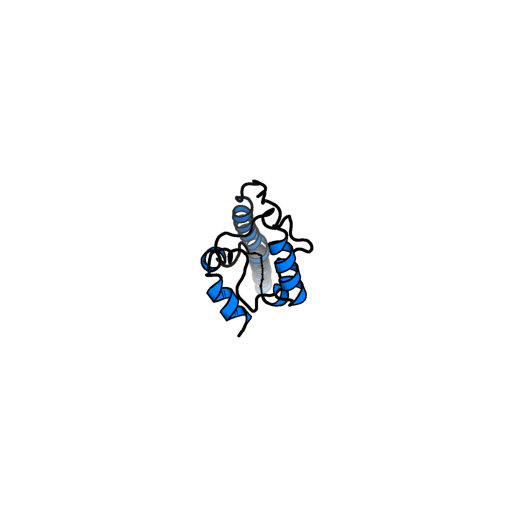1.00 95.75 130 LEU A C 1
ATOM 1046 O O . LEU A 1 130 ? -21.240 -3.813 5.399 1.00 95.75 130 LEU A O 1
ATOM 1050 N N . TYR A 1 131 ? -22.332 -1.856 5.490 1.00 94.88 131 TYR A N 1
ATOM 1051 C CA . TYR A 1 131 ? -23.632 -2.448 5.796 1.00 94.88 131 TYR A CA 1
ATOM 1052 C C . TYR A 1 131 ? -24.381 -2.937 4.548 1.00 94.88 131 TYR A C 1
ATOM 1054 O O . TYR A 1 131 ? -25.149 -3.893 4.652 1.00 94.88 131 TYR A O 1
ATOM 1062 N N . SER A 1 132 ? -24.196 -2.268 3.401 1.00 74.00 132 SER A N 1
ATOM 1063 C CA . SER A 1 132 ? -24.957 -2.513 2.164 1.00 74.00 132 SER A CA 1
ATOM 1064 C C . SER A 1 132 ? -24.144 -3.164 1.055 1.00 74.00 132 SER A C 1
ATOM 1066 O O . SER A 1 132 ? -23.105 -2.563 0.695 1.00 74.00 132 SER A O 1
#

Foldseek 3Di:
DVCCVPVVVVVVVVVVVVVVVCCCVPPVVVVVVVVVVVVVVVPPPPPQDADDADDPVVVVVVVVCVVVVVLQAEAQFQDPPDPSCVVQNDGDDHNLCVNDVVGRRHDHHNDYHCNRVVPVDDPVCVVVVVVD

Organism: NCBI:txid412755